Protein AF-A0A3B9ETY5-F1 (afdb_monomer)

Sequence (45 aa):
VYRKSEKELNGDSQWTLDLGKLAKGVYILEVTTENSVMRERLIKE

Mean predicted aligned error: 9.24 Å

Secondary structure (DSSP, 8-state):
-----SS--SS--------TTSPSEEEEEEEE-SS-EEEEEEEE-

Radius of gyration: 13.37 Å; Cα contacts (8 Å, |Δi|>4): 33; chains: 1; bounding box: 27×20×32 Å

Solvent-accessible surface area (backbone atoms only — not comparable to full-atom values): 3390 Å² total; per-residue (Å²): 136,90,84,80,82,90,81,79,81,91,59,94,80,85,80,87,82,88,64,85,84,58,72,71,44,80,46,75,52,73,50,76,57,100,89,49,77,48,78,46,82,44,80,41,124

Foldseek 3Di:
DDDDDDDDPPDDDDDDDDCPPPDFDKDWDWDDDPVDIDIDIDGHD

Nearest PDB structures (foldseek):
  6v92-assembly1_L  TM=5.661E-01  e=5.343E+00  Saccharomyces cerevisiae S288C
  8to0-assembly1_A1  TM=4.466E-01  e=6.561E+00  Mus musculus

Structure (mmCIF, N/CA/C/O backbone):
data_AF-A0A3B9ETY5-F1
#
_entry.id   AF-A0A3B9ETY5-F1
#
loop_
_atom_site.group_PDB
_atom_site.id
_atom_site.type_symbol
_atom_site.label_atom_id
_atom_site.label_alt_id
_atom_site.label_comp_id
_atom_site.label_asym_id
_atom_site.label_entity_id
_atom_site.label_seq_id
_atom_site.pdbx_PDB_ins_code
_atom_site.Cartn_x
_atom_site.Cartn_y
_atom_site.Cartn_z
_atom_site.occupancy
_atom_site.B_iso_or_equiv
_atom_site.auth_seq_id
_atom_site.auth_comp_id
_atom_site.auth_asym_id
_atom_site.auth_atom_id
_atom_site.pdbx_PDB_model_num
ATOM 1 N N . VAL A 1 1 ? 8.606 -10.843 3.128 1.00 36.75 1 VAL A N 1
ATOM 2 C CA . VAL A 1 1 ? 9.137 -9.902 2.115 1.00 36.75 1 VAL A CA 1
ATOM 3 C C . VAL A 1 1 ? 9.125 -10.628 0.779 1.00 36.75 1 VAL A C 1
ATOM 5 O O . VAL A 1 1 ? 9.901 -11.557 0.618 1.00 36.75 1 VAL A O 1
ATOM 8 N N . TYR A 1 2 ? 8.185 -10.316 -0.115 1.00 38.06 2 TYR A N 1
ATOM 9 C CA . TYR A 1 2 ? 8.165 -10.891 -1.466 1.00 38.06 2 TYR A CA 1
ATOM 10 C C . TYR A 1 2 ? 9.043 -10.021 -2.371 1.00 38.06 2 TYR A C 1
ATOM 12 O O . TYR A 1 2 ? 8.808 -8.821 -2.471 1.00 38.06 2 TYR A O 1
ATOM 20 N N . ARG A 1 3 ? 10.067 -10.612 -2.996 1.00 44.78 3 ARG A N 1
ATOM 21 C CA . ARG A 1 3 ? 10.932 -9.954 -3.985 1.00 44.78 3 ARG A CA 1
ATOM 22 C C . ARG A 1 3 ? 10.754 -10.696 -5.311 1.00 44.78 3 ARG A C 1
ATOM 24 O O . ARG A 1 3 ? 11.157 -11.851 -5.414 1.00 44.78 3 ARG A O 1
ATOM 31 N N . LYS A 1 4 ? 10.102 -10.062 -6.290 1.00 46.28 4 LYS A N 1
ATOM 32 C CA . LYS A 1 4 ? 9.970 -10.564 -7.668 1.00 46.28 4 LYS A CA 1
ATOM 33 C C . LYS A 1 4 ? 10.980 -9.816 -8.543 1.00 46.28 4 LYS A C 1
A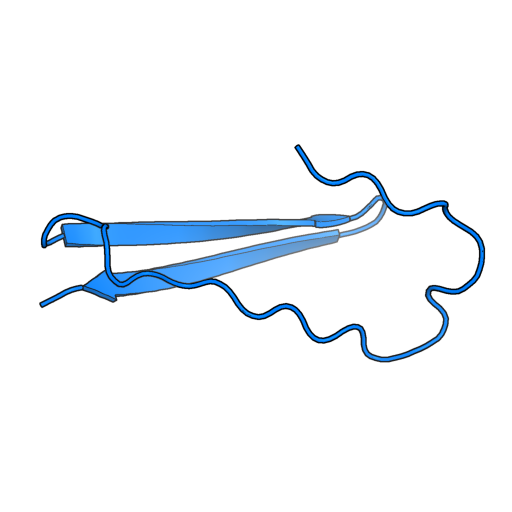TOM 35 O O . LYS A 1 4 ? 11.144 -8.612 -8.379 1.00 46.28 4 LYS A O 1
ATOM 40 N N . SER A 1 5 ? 11.700 -10.554 -9.381 1.00 48.94 5 SER A N 1
ATOM 41 C CA . SER A 1 5 ? 12.826 -10.089 -10.196 1.00 48.94 5 SER A CA 1
ATOM 42 C C . SER A 1 5 ? 12.413 -9.103 -11.298 1.00 48.94 5 SER A C 1
ATOM 44 O O . SER A 1 5 ? 11.394 -9.272 -11.962 1.00 48.94 5 SER A O 1
ATOM 46 N N . GLU A 1 6 ? 13.274 -8.104 -11.481 1.00 52.69 6 GLU A N 1
ATOM 47 C CA . GLU A 1 6 ? 13.189 -6.833 -12.225 1.00 52.69 6 GLU A CA 1
ATOM 48 C C . GLU A 1 6 ? 12.882 -6.861 -13.735 1.00 52.69 6 GLU A C 1
ATOM 50 O O . GLU A 1 6 ? 13.100 -5.854 -14.401 1.00 52.69 6 GLU A O 1
ATOM 55 N N . LYS A 1 7 ? 12.409 -7.956 -14.343 1.00 47.78 7 LYS A N 1
ATOM 56 C CA . LYS A 1 7 ? 12.533 -8.056 -15.810 1.00 47.78 7 LYS A CA 1
ATOM 57 C C . LYS A 1 7 ? 11.395 -7.539 -16.688 1.00 47.78 7 LYS A C 1
ATOM 59 O O . LYS A 1 7 ? 11.644 -7.401 -17.877 1.00 47.78 7 LYS A O 1
ATOM 64 N N . GLU A 1 8 ? 10.224 -7.178 -16.165 1.00 46.03 8 GLU A N 1
ATOM 65 C CA . GLU A 1 8 ? 9.152 -6.566 -16.976 1.00 46.03 8 GLU A CA 1
ATOM 66 C C . GLU A 1 8 ? 8.248 -5.661 -16.121 1.00 46.03 8 GLU A C 1
ATOM 68 O O . GLU A 1 8 ? 7.219 -6.096 -15.611 1.00 46.03 8 GLU A O 1
ATOM 73 N N . LEU A 1 9 ? 8.623 -4.391 -15.948 1.00 55.78 9 LEU A N 1
ATOM 74 C CA . LEU A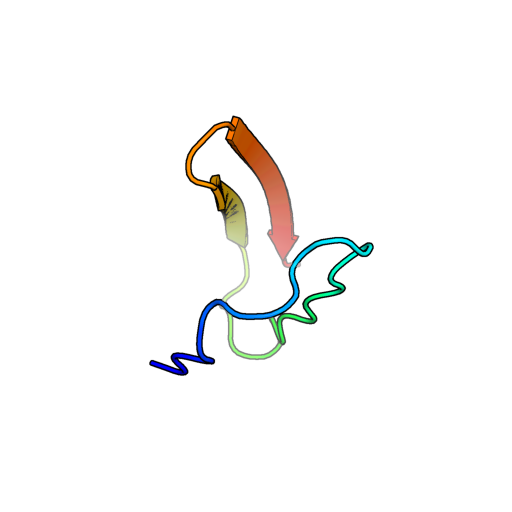 1 9 ? 7.731 -3.343 -15.425 1.00 55.78 9 LEU A CA 1
ATOM 75 C C . LEU A 1 9 ? 7.458 -2.287 -16.510 1.00 55.78 9 LEU A C 1
ATOM 77 O O . LEU A 1 9 ? 7.528 -1.093 -16.260 1.00 55.78 9 LEU A O 1
ATOM 81 N N . ASN A 1 10 ? 7.148 -2.732 -17.732 1.00 54.25 10 ASN A N 1
ATOM 82 C CA . ASN A 1 10 ? 6.598 -1.878 -18.795 1.00 54.25 10 ASN A CA 1
ATOM 83 C C . ASN A 1 10 ? 5.093 -2.145 -18.961 1.00 54.25 10 ASN A C 1
ATOM 85 O O . ASN A 1 10 ? 4.610 -2.422 -20.056 1.00 54.25 10 ASN A O 1
ATOM 89 N N . GLY A 1 11 ? 4.359 -2.116 -17.852 1.00 54.56 11 GLY A N 1
ATOM 90 C CA . GLY A 1 11 ? 2.914 -2.310 -17.817 1.00 54.56 11 GLY A CA 1
ATOM 91 C C . GLY A 1 11 ? 2.354 -1.888 -16.466 1.00 54.56 11 GLY A C 1
ATOM 92 O O . GLY A 1 11 ? 3.054 -1.992 -15.452 1.00 54.56 11 GLY A O 1
ATOM 93 N N . ASP A 1 12 ? 1.111 -1.405 -16.463 1.00 62.94 12 ASP A N 1
ATOM 94 C CA . ASP A 1 12 ? 0.367 -1.063 -15.252 1.00 62.94 12 ASP A CA 1
ATOM 95 C C . ASP A 1 12 ? 0.405 -2.250 -14.281 1.00 62.94 12 ASP A C 1
ATOM 97 O O . ASP A 1 12 ? -0.255 -3.274 -14.465 1.00 62.94 12 ASP A O 1
ATOM 101 N N . SER A 1 13 ? 1.253 -2.145 -13.260 1.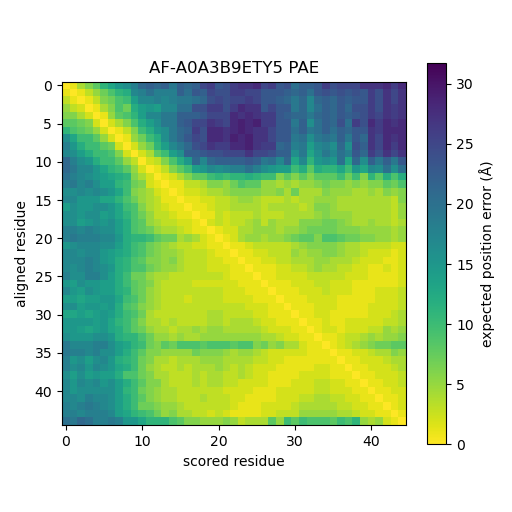00 68.38 13 SER A N 1
ATOM 102 C CA . SER A 1 13 ? 1.422 -3.191 -12.261 1.00 68.38 13 SER 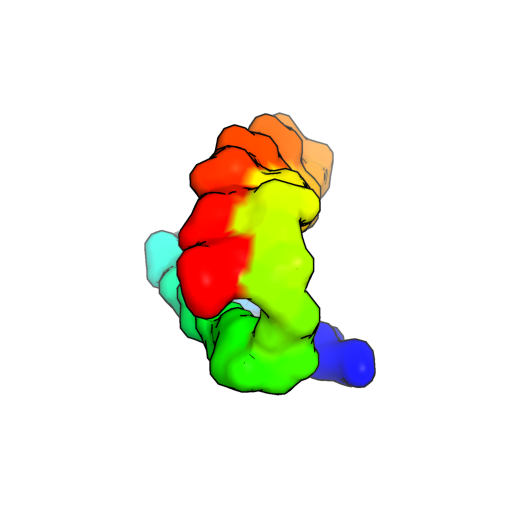A CA 1
ATOM 103 C C . SER A 1 13 ? 0.414 -2.961 -11.154 1.00 68.38 13 SER A C 1
ATOM 105 O O . SER A 1 13 ? 0.560 -2.055 -10.338 1.00 68.38 13 SER A O 1
ATOM 107 N N . GLN A 1 14 ? -0.626 -3.788 -11.126 1.00 77.00 14 GLN A N 1
ATOM 108 C CA . GLN A 1 14 ? -1.628 -3.724 -10.075 1.00 77.00 14 GLN A CA 1
ATOM 109 C C . GLN A 1 14 ? -1.134 -4.463 -8.828 1.00 77.00 14 GLN A C 1
ATOM 111 O O . GLN A 1 14 ? -0.807 -5.652 -8.874 1.00 77.00 14 GLN A O 1
ATOM 116 N N . TRP A 1 15 ? -1.117 -3.770 -7.689 1.00 76.31 15 TRP A N 1
ATOM 117 C CA . TRP A 1 15 ? -0.895 -4.375 -6.377 1.00 76.31 15 TRP A CA 1
ATOM 118 C C . TRP A 1 15 ? -2.193 -4.370 -5.581 1.00 76.31 15 TRP A C 1
ATOM 120 O O . TRP A 1 15 ? -2.924 -3.385 -5.564 1.00 76.31 15 TRP A O 1
ATOM 130 N N . THR A 1 16 ? -2.482 -5.483 -4.912 1.00 82.69 16 THR A N 1
ATOM 131 C CA . THR A 1 16 ? -3.600 -5.584 -3.970 1.00 82.69 16 THR A CA 1
ATOM 132 C C . THR A 1 16 ? -3.035 -5.741 -2.568 1.00 82.69 16 THR A C 1
ATOM 134 O O . THR A 1 16 ? -2.213 -6.624 -2.325 1.00 82.69 16 THR A O 1
ATOM 137 N N . LEU A 1 17 ? -3.470 -4.878 -1.651 1.00 82.00 17 LEU A N 1
ATOM 138 C CA . LEU A 1 17 ? -3.083 -4.907 -0.246 1.00 82.00 17 LEU A CA 1
ATOM 139 C C . LEU A 1 17 ? -4.298 -5.298 0.602 1.00 82.00 17 LEU A C 1
ATOM 141 O O . LEU A 1 17 ? -5.308 -4.597 0.596 1.00 82.00 17 LEU A O 1
ATOM 145 N N . ASP A 1 18 ? -4.199 -6.404 1.338 1.00 85.88 18 ASP A N 1
ATOM 146 C CA . ASP A 1 18 ? -5.219 -6.799 2.313 1.00 85.88 18 ASP A CA 1
ATOM 147 C C . ASP A 1 18 ? -5.041 -6.001 3.615 1.00 85.88 18 ASP A C 1
ATOM 149 O O . ASP A 1 18 ? -4.083 -6.194 4.368 1.00 85.88 18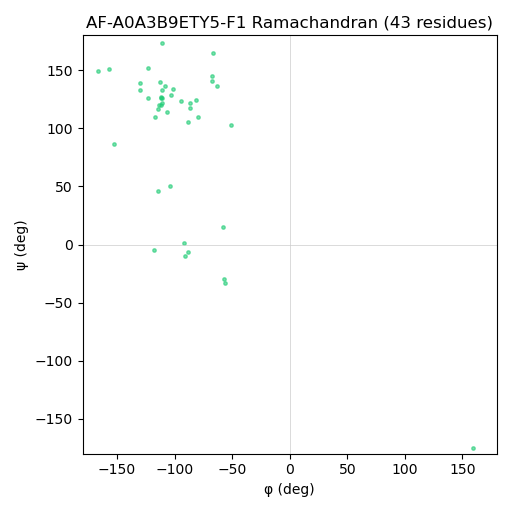 ASP A O 1
ATOM 153 N N . LEU A 1 19 ? -5.984 -5.093 3.876 1.00 85.62 19 LEU A N 1
ATOM 154 C CA . LEU A 1 19 ? -6.010 -4.238 5.064 1.00 85.62 19 LEU A CA 1
ATOM 155 C C . LEU A 1 19 ? -6.808 -4.856 6.223 1.00 85.62 19 LEU A C 1
ATOM 157 O O . LEU A 1 19 ? -6.931 -4.223 7.273 1.00 85.62 19 LEU A O 1
ATOM 161 N N . GLY A 1 20 ? -7.363 -6.065 6.083 1.00 84.94 20 GLY A N 1
ATOM 162 C CA . GLY A 1 20 ? -8.327 -6.666 7.013 1.00 84.94 20 GLY A CA 1
ATOM 163 C C . GLY A 1 20 ? -7.835 -6.768 8.459 1.00 84.94 20 GLY A C 1
ATOM 164 O O . GLY A 1 20 ? -8.610 -6.550 9.389 1.00 84.94 20 GLY A O 1
ATOM 165 N N . LYS A 1 21 ? -6.528 -6.971 8.658 1.00 85.62 21 LYS A N 1
ATOM 166 C CA . LYS A 1 21 ? -5.896 -7.114 9.983 1.00 85.62 21 LYS A CA 1
ATOM 167 C C . LYS A 1 21 ? -5.444 -5.806 10.634 1.00 85.62 21 LYS A C 1
ATOM 169 O O . LYS A 1 21 ? -5.006 -5.831 11.780 1.00 85.62 21 LYS A O 1
ATOM 174 N N . LEU A 1 22 ? -5.517 -4.675 9.931 1.00 87.75 22 LEU A N 1
ATOM 175 C CA . LEU A 1 22 ? -5.158 -3.385 10.523 1.00 87.75 22 LEU A CA 1
ATOM 176 C C . LEU A 1 22 ? -6.163 -2.987 11.611 1.00 87.75 22 LEU A C 1
ATOM 178 O O . LEU A 1 22 ? -7.353 -3.276 11.494 1.00 87.75 22 LEU A O 1
ATOM 182 N N . ALA A 1 23 ? -5.696 -2.323 12.662 1.00 93.06 23 ALA A N 1
ATOM 183 C CA . ALA A 1 23 ? -6.594 -1.702 13.626 1.00 93.06 23 ALA A CA 1
ATOM 184 C C . ALA A 1 23 ? -7.368 -0.543 12.970 1.00 93.06 23 ALA A C 1
ATOM 186 O O . ALA A 1 23 ? -7.011 -0.064 11.894 1.00 93.06 23 ALA A O 1
ATOM 187 N N . LYS A 1 24 ? -8.437 -0.085 13.619 1.00 94.19 24 LYS A N 1
ATOM 188 C CA . LYS A 1 24 ? -9.131 1.139 13.202 1.00 94.19 24 LYS A CA 1
ATOM 189 C C . LYS A 1 24 ? -8.179 2.325 13.329 1.00 94.19 24 LYS A C 1
ATOM 191 O O . LYS A 1 24 ? -7.464 2.425 14.328 1.00 94.19 24 LYS A O 1
ATOM 196 N N . GLY A 1 25 ? -8.155 3.209 12.338 1.00 94.50 25 GLY A N 1
ATOM 197 C CA . GLY A 1 25 ? -7.239 4.345 12.345 1.00 94.50 25 GLY A CA 1
ATOM 198 C C . GLY A 1 25 ? -6.975 4.964 10.980 1.00 94.50 25 GLY A C 1
ATOM 199 O O . GLY A 1 25 ? -7.563 4.594 9.964 1.00 94.50 25 GLY A O 1
ATOM 200 N N . VAL A 1 26 ? -6.067 5.939 10.978 1.00 94.81 26 VAL A N 1
ATOM 201 C CA . VAL A 1 26 ? -5.612 6.641 9.775 1.00 94.81 26 VAL A CA 1
ATOM 202 C C . VAL A 1 26 ? -4.243 6.102 9.382 1.00 94.81 26 VAL A C 1
ATOM 204 O O . VAL A 1 26 ? -3.327 6.071 10.201 1.00 94.81 26 VAL A O 1
ATOM 207 N N . TYR A 1 27 ? -4.108 5.719 8.118 1.00 91.75 27 TYR A N 1
ATOM 208 C CA . TYR A 1 27 ? -2.887 5.181 7.534 1.00 91.75 27 TYR A CA 1
ATOM 209 C C . TYR A 1 27 ? -2.456 6.022 6.334 1.00 91.75 27 TYR A C 1
ATOM 211 O O . TYR A 1 27 ? -3.284 6.627 5.653 1.00 91.75 27 TYR A O 1
ATOM 219 N N . ILE A 1 28 ? -1.154 6.036 6.065 1.00 92.62 28 ILE A N 1
ATOM 220 C CA . ILE A 1 28 ? -0.585 6.582 4.833 1.00 92.62 28 ILE A CA 1
ATOM 221 C C . ILE A 1 28 ? 0.013 5.413 4.059 1.00 92.62 28 ILE A C 1
ATOM 223 O O . ILE A 1 28 ? 0.898 4.724 4.565 1.00 92.62 28 ILE A O 1
ATOM 227 N N . LEU A 1 29 ? -0.488 5.182 2.850 1.00 89.75 29 LEU A N 1
ATOM 228 C CA . LEU A 1 29 ? 0.134 4.289 1.886 1.00 89.75 29 LEU A CA 1
ATOM 229 C C . LEU A 1 29 ? 1.169 5.094 1.106 1.00 89.75 29 LEU A C 1
ATOM 231 O O . LEU A 1 29 ? 0.812 6.044 0.416 1.00 89.75 29 LEU A O 1
ATOM 235 N N . GLU A 1 30 ? 2.438 4.716 1.216 1.00 92.50 30 GLU A N 1
ATOM 236 C CA . GLU A 1 30 ? 3.522 5.289 0.422 1.00 92.50 30 GLU A CA 1
ATOM 237 C C . GLU A 1 30 ? 4.036 4.238 -0.562 1.00 92.50 30 GLU A C 1
ATOM 239 O O . GLU A 1 30 ? 4.392 3.124 -0.171 1.00 92.50 30 GLU A O 1
ATOM 244 N N . VAL A 1 31 ? 4.061 4.596 -1.843 1.00 88.44 31 VAL A N 1
ATOM 245 C CA . VAL A 1 31 ? 4.642 3.791 -2.914 1.00 88.44 31 VAL A CA 1
ATOM 246 C C . VAL A 1 31 ? 5.838 4.541 -3.469 1.00 88.44 31 VAL A C 1
ATOM 248 O O . VAL A 1 31 ? 5.691 5.620 -4.042 1.00 88.44 31 VAL A O 1
ATOM 251 N N . THR A 1 32 ? 7.015 3.941 -3.321 1.00 89.50 32 THR A N 1
ATOM 252 C CA . THR A 1 32 ? 8.275 4.491 -3.820 1.00 89.50 32 THR A CA 1
ATOM 253 C C . THR A 1 32 ? 8.795 3.616 -4.947 1.00 89.50 32 THR A C 1
ATOM 255 O O . THR A 1 32 ? 8.954 2.405 -4.799 1.00 89.50 32 THR A O 1
ATOM 258 N N . THR A 1 33 ? 9.057 4.254 -6.077 1.00 85.25 33 THR A N 1
ATOM 259 C CA . THR A 1 33 ? 9.765 3.688 -7.226 1.00 85.25 33 THR A CA 1
ATOM 260 C C . THR A 1 33 ? 11.118 4.379 -7.350 1.00 85.25 33 THR A C 1
ATOM 262 O O . THR A 1 33 ? 11.379 5.362 -6.657 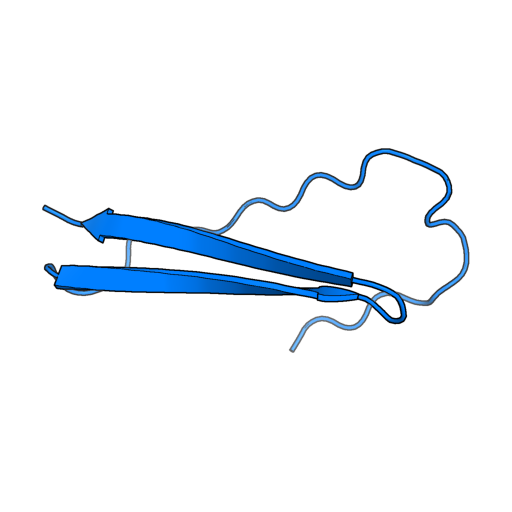1.00 85.25 33 THR A O 1
ATOM 265 N N . GLU A 1 34 ? 11.971 3.910 -8.256 1.00 87.38 34 GLU A N 1
ATOM 266 C CA . GLU A 1 34 ? 13.273 4.544 -8.502 1.00 87.38 34 GLU A CA 1
ATOM 267 C C . GLU A 1 34 ? 13.155 6.030 -8.882 1.00 87.38 34 GLU A C 1
ATOM 269 O O . GLU A 1 34 ? 14.035 6.817 -8.546 1.00 87.38 34 GLU A O 1
ATOM 274 N N . ASN A 1 35 ? 12.051 6.429 -9.530 1.00 90.31 35 ASN A N 1
ATOM 275 C CA . ASN A 1 35 ? 11.893 7.765 -10.115 1.00 90.31 35 ASN A CA 1
ATOM 276 C C . ASN A 1 35 ? 10.750 8.597 -9.511 1.00 90.31 35 ASN A C 1
ATOM 278 O O . ASN A 1 35 ? 10.558 9.745 -9.907 1.00 90.31 35 ASN A O 1
ATOM 282 N N . SER A 1 36 ? 9.945 8.037 -8.605 1.00 86.62 36 SER A N 1
ATOM 283 C CA . SER A 1 36 ? 8.733 8.701 -8.111 1.00 86.62 36 SER A CA 1
ATOM 284 C C . SER A 1 36 ? 8.285 8.179 -6.751 1.00 86.62 36 SER A C 1
ATOM 286 O O . SER A 1 36 ? 8.480 7.005 -6.429 1.00 86.62 36 SER A O 1
ATOM 288 N N . VAL A 1 37 ? 7.626 9.055 -5.991 1.00 92.31 37 VAL A N 1
ATOM 289 C CA . VAL A 1 37 ? 6.958 8.743 -4.725 1.00 92.31 37 VAL A CA 1
ATOM 290 C C . VAL A 1 37 ? 5.492 9.150 -4.830 1.00 92.31 37 VAL A C 1
ATOM 292 O O . VAL A 1 37 ? 5.181 10.307 -5.110 1.00 92.31 37 VAL A O 1
ATOM 295 N N . MET A 1 38 ? 4.594 8.210 -4.547 1.00 89.25 38 MET A N 1
ATOM 296 C CA . MET A 1 38 ? 3.156 8.434 -4.416 1.00 89.25 38 MET A CA 1
ATOM 297 C C . MET A 1 38 ? 2.734 8.216 -2.962 1.00 89.25 38 MET A C 1
ATOM 299 O O . MET A 1 38 ? 3.198 7.282 -2.309 1.00 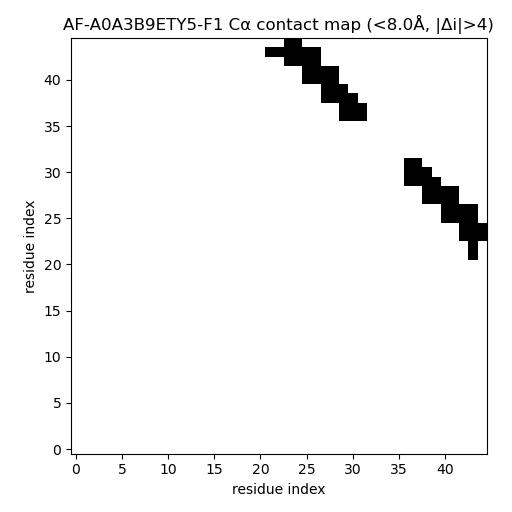89.25 38 MET A O 1
ATOM 303 N N . ARG A 1 39 ? 1.829 9.062 -2.458 1.00 93.69 39 ARG A N 1
ATOM 304 C CA . ARG A 1 39 ? 1.252 8.940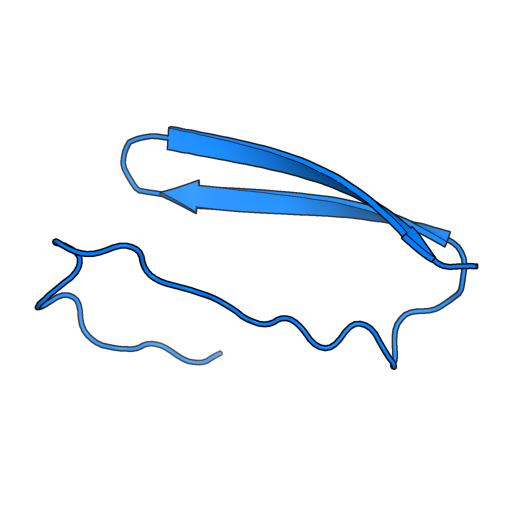 -1.114 1.00 93.69 39 ARG A CA 1
ATOM 305 C C . ARG A 1 39 ? -0.261 9.031 -1.173 1.00 93.69 39 ARG A C 1
ATOM 307 O O . ARG A 1 39 ? -0.777 9.968 -1.769 1.00 93.69 39 ARG A O 1
ATOM 314 N N . GLU A 1 40 ? -0.935 8.112 -0.493 1.00 91.88 40 GLU A N 1
ATOM 315 C CA . GLU A 1 40 ? -2.393 8.068 -0.392 1.00 91.88 40 GLU A CA 1
ATOM 316 C C . GLU A 1 40 ? -2.827 7.929 1.070 1.00 91.88 40 GLU A C 1
ATOM 318 O O . GLU A 1 40 ? -2.222 7.179 1.844 1.00 91.88 40 GLU A O 1
ATOM 323 N N . ARG A 1 41 ? -3.880 8.650 1.471 1.00 92.62 41 ARG A N 1
ATOM 324 C CA . ARG A 1 41 ? -4.415 8.580 2.836 1.00 92.62 41 ARG A CA 1
ATOM 325 C C . ARG A 1 41 ? -5.551 7.567 2.898 1.00 92.62 41 ARG A C 1
ATOM 327 O O . ARG A 1 41 ? -6.565 7.718 2.232 1.00 92.62 41 ARG A O 1
ATOM 334 N N . LEU A 1 42 ? -5.416 6.587 3.784 1.00 90.88 42 LEU A N 1
ATOM 335 C CA . LEU A 1 42 ? -6.407 5.542 4.014 1.00 90.88 42 LEU A CA 1
ATOM 336 C C . LEU A 1 42 ? -7.049 5.724 5.392 1.00 90.88 42 LEU A C 1
ATOM 338 O O . LEU A 1 42 ? -6.357 5.917 6.394 1.00 90.88 42 LEU A O 1
ATOM 342 N N . ILE A 1 43 ? -8.375 5.646 5.450 1.00 91.19 43 ILE A N 1
ATOM 343 C CA . ILE A 1 43 ? -9.142 5.661 6.700 1.00 91.19 43 ILE A CA 1
ATOM 344 C C . ILE A 1 43 ? -9.737 4.268 6.884 1.00 91.19 43 ILE A C 1
ATOM 346 O O . ILE A 1 43 ? -10.467 3.793 6.017 1.00 91.19 43 ILE A O 1
ATOM 350 N N . LYS A 1 44 ? -9.410 3.611 8.001 1.00 88.75 44 LYS A N 1
ATOM 351 C CA . LYS A 1 44 ? -10.015 2.340 8.398 1.00 88.75 44 LYS A CA 1
ATOM 352 C C . LYS A 1 44 ? -10.975 2.566 9.562 1.00 88.75 44 LYS A C 1
ATOM 354 O O . LYS A 1 44 ? -10.534 2.927 10.656 1.00 88.75 44 LYS A O 1
ATOM 359 N N . GLU A 1 45 ? -12.259 2.338 9.297 1.00 85.44 45 GLU A N 1
ATOM 360 C CA . GLU A 1 45 ? -13.370 2.486 10.2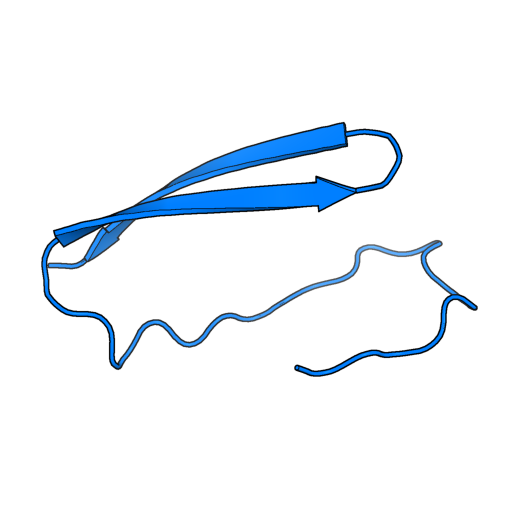49 1.00 85.44 45 GLU A CA 1
ATOM 361 C C . GLU A 1 45 ? -13.599 1.278 11.157 1.00 85.44 45 GLU A C 1
ATOM 363 O O . GLU A 1 45 ? -13.205 0.134 10.828 1.00 85.44 45 GLU A O 1
#

pLDDT: mean 77.59, std 18.26, range [36.75, 94.81]